Protein AF-A0A7X2MU78-F1 (afdb_monomer)

Radius of gyration: 11.6 Å; Cα contacts (8 Å, |Δi|>4): 19; chains: 1; bounding box: 34×18×25 Å

InterPro domains:
  IPR026869 Gamma-glutamyl-hercynylcysteine sulfoxide hydrolase EgtC-like [PF13230] (1-35)

Solvent-accessible surface area (backbone atoms only — not comparable to full-atom values): 2942 Å² total; per-residue (Å²): 110,100,81,64,55,79,69,88,86,70,101,58,81,91,60,87,91,59,90,78,84,84,80,55,96,94,60,86,82,54,69,55,88,44,40,79,58,133

Mean predicted aligned error: 2.89 Å

Foldseek 3Di:
DVPQAADDDDPDDPDDVDDDDDADPPGDWDDDSNDTDD

Secondary structure (DSSP, 8-state):
-TT-------SS-S-SSSPPPPPPTT----EETTEEP-

Structure (mmCIF, N/CA/C/O backbone):
data_AF-A0A7X2MU78-F1
#
_entry.id   AF-A0A7X2MU78-F1
#
loop_
_atom_site.group_PDB
_atom_site.id
_atom_site.type_symbol
_atom_site.label_atom_id
_atom_site.label_alt_id
_atom_site.label_comp_id
_atom_site.label_asym_id
_atom_site.label_entity_id
_atom_site.label_seq_id
_atom_site.pdbx_PDB_ins_code
_atom_site.Cartn_x
_atom_site.Cartn_y
_atom_site.Cartn_z
_atom_site.occupancy
_atom_site.B_iso_or_equiv
_atom_site.auth_seq_id
_atom_site.auth_comp_id
_atom_site.auth_asym_id
_atom_site.auth_atom_id
_atom_site.pdbx_PDB_model_num
ATOM 1 N N . THR A 1 1 ? 15.810 -1.945 -5.045 1.00 81.19 1 THR A N 1
ATOM 2 C CA . THR A 1 1 ? 16.698 -2.970 -5.624 1.00 81.19 1 THR A CA 1
ATOM 3 C C . THR A 1 1 ? 15.882 -3.925 -6.482 1.00 81.19 1 THR A C 1
ATOM 5 O O . THR A 1 1 ? 14.661 -3.838 -6.435 1.00 81.19 1 THR A O 1
ATOM 8 N N . PRO A 1 2 ? 16.501 -4.820 -7.273 1.00 91.56 2 PRO A N 1
ATOM 9 C CA . PRO A 1 2 ? 15.766 -5.792 -8.093 1.00 91.56 2 PRO A CA 1
ATOM 10 C C . PRO A 1 2 ? 14.822 -6.718 -7.311 1.00 91.56 2 PRO A C 1
ATOM 12 O O . PRO A 1 2 ? 14.010 -7.402 -7.921 1.00 91.56 2 PRO A O 1
ATOM 15 N N . HIS A 1 3 ? 14.943 -6.753 -5.981 1.00 90.94 3 HIS A N 1
ATOM 16 C CA . HIS A 1 3 ? 14.119 -7.565 -5.090 1.00 90.94 3 HIS A CA 1
ATOM 17 C C . HIS A 1 3 ? 13.055 -6.758 -4.337 1.00 90.94 3 HIS A C 1
ATOM 19 O O . HIS A 1 3 ? 12.321 -7.337 -3.542 1.00 90.94 3 HIS A O 1
ATOM 25 N N . ASP A 1 4 ? 12.983 -5.438 -4.531 1.00 93.12 4 ASP A N 1
ATOM 26 C CA . ASP A 1 4 ? 11.987 -4.628 -3.833 1.00 93.12 4 ASP A CA 1
ATOM 27 C C . ASP A 1 4 ? 10.608 -4.915 -4.427 1.00 93.12 4 ASP A C 1
ATOM 29 O O . ASP A 1 4 ? 10.405 -4.802 -5.637 1.00 93.12 4 ASP A O 1
ATOM 33 N N . VAL A 1 5 ? 9.655 -5.237 -3.558 1.00 94.56 5 VAL A N 1
ATOM 34 C CA . VAL A 1 5 ? 8.252 -5.378 -3.936 1.00 94.56 5 VAL A CA 1
ATOM 35 C C . VAL A 1 5 ? 7.561 -4.036 -3.726 1.00 94.56 5 VAL A C 1
ATOM 37 O O . VAL A 1 5 ? 7.624 -3.448 -2.644 1.00 94.56 5 VAL A O 1
ATOM 40 N N . VAL A 1 6 ? 6.902 -3.537 -4.771 1.00 94.94 6 VAL A N 1
ATOM 41 C CA . VAL A 1 6 ? 6.127 -2.294 -4.730 1.00 94.94 6 VAL A CA 1
ATOM 42 C C . VAL A 1 6 ? 4.679 -2.579 -5.103 1.00 94.94 6 VAL A C 1
ATOM 44 O O . VAL A 1 6 ? 4.402 -3.204 -6.121 1.00 94.94 6 VAL A O 1
ATOM 47 N N . THR A 1 7 ? 3.752 -2.087 -4.284 1.00 96.75 7 THR A N 1
ATOM 48 C CA . THR A 1 7 ? 2.317 -2.121 -4.579 1.00 96.75 7 THR A CA 1
ATOM 49 C C . THR A 1 7 ? 1.835 -0.713 -4.911 1.00 96.75 7 THR A C 1
ATOM 51 O O . THR A 1 7 ? 2.149 0.240 -4.197 1.00 96.75 7 THR A O 1
ATOM 54 N N . VAL A 1 8 ? 1.035 -0.585 -5.970 1.00 96.62 8 VAL A N 1
ATOM 55 C CA . VAL A 1 8 ? 0.379 0.668 -6.357 1.00 96.62 8 VAL A CA 1
ATOM 56 C C . VAL A 1 8 ? -1.106 0.586 -6.024 1.00 96.62 8 VAL A C 1
ATOM 58 O O . VAL A 1 8 ? -1.791 -0.353 -6.421 1.00 96.62 8 VAL A O 1
ATOM 61 N N . ILE A 1 9 ? -1.611 1.599 -5.321 1.00 96.94 9 ILE A N 1
ATOM 62 C CA . ILE A 1 9 ? -3.038 1.764 -5.036 1.00 96.94 9 ILE A CA 1
ATOM 63 C C . ILE A 1 9 ? -3.498 3.049 -5.716 1.00 96.94 9 ILE A C 1
ATOM 65 O O . ILE A 1 9 ? -2.900 4.108 -5.528 1.00 96.94 9 ILE A O 1
ATOM 69 N N . ALA A 1 10 ? -4.563 2.954 -6.506 1.00 97.38 10 ALA A N 1
ATOM 70 C CA . ALA A 1 10 ? -5.142 4.075 -7.231 1.00 97.38 10 ALA A CA 1
ATOM 71 C C . ALA A 1 10 ? -6.673 3.999 -7.199 1.00 97.38 10 ALA A C 1
ATOM 73 O O . ALA A 1 10 ? -7.255 2.927 -7.039 1.00 97.38 10 ALA A O 1
ATOM 74 N N . THR A 1 11 ? -7.339 5.142 -7.367 1.00 96.69 11 THR A N 1
ATOM 75 C CA . THR A 1 11 ? -8.809 5.205 -7.437 1.00 96.69 11 THR A CA 1
ATOM 76 C C . THR A 1 11 ? -9.359 4.673 -8.764 1.00 96.69 11 THR A C 1
ATOM 78 O O . THR A 1 11 ? -10.549 4.371 -8.850 1.00 96.69 11 THR A O 1
ATOM 81 N N . GLN A 1 12 ? -8.509 4.552 -9.790 1.00 96.88 12 GLN A N 1
ATOM 82 C CA . GLN A 1 12 ? -8.804 4.000 -11.115 1.00 96.88 12 GLN A CA 1
ATOM 83 C C . GLN A 1 12 ? -7.543 3.3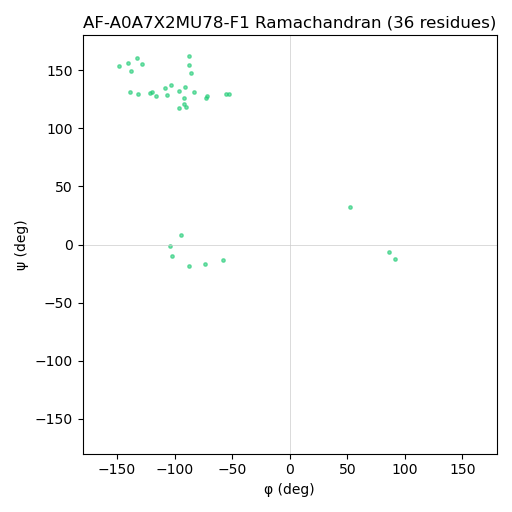19 -11.694 1.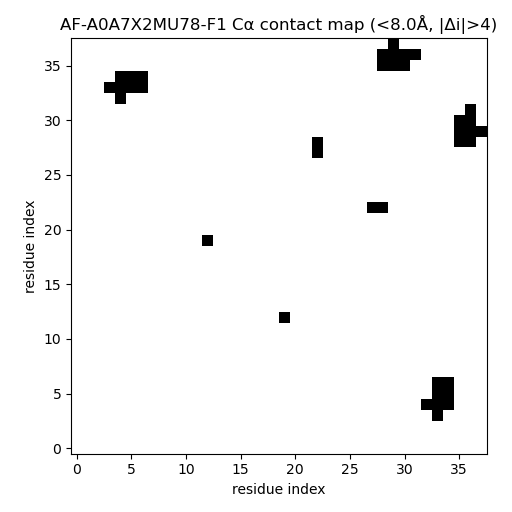00 96.88 12 GLN A C 1
ATOM 85 O O . GLN A 1 12 ? -6.437 3.729 -11.334 1.00 96.88 12 GLN A O 1
ATOM 90 N N . PRO A 1 13 ? -7.677 2.319 -12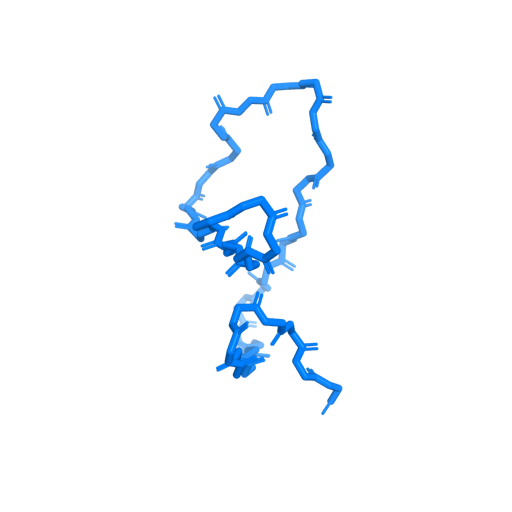.591 1.00 97.56 13 PRO A N 1
ATOM 91 C CA . PRO A 1 13 ? -6.541 1.716 -13.293 1.00 97.56 13 PRO A CA 1
ATOM 92 C C . PRO A 1 13 ? -5.706 2.755 -14.048 1.00 97.56 13 PRO A C 1
ATOM 94 O O . PRO A 1 13 ? -6.249 3.539 -14.825 1.00 97.56 13 PRO A O 1
ATOM 97 N N . LEU A 1 14 ? -4.387 2.749 -13.843 1.00 97.62 14 LEU A N 1
ATOM 98 C CA . LEU A 1 14 ? -3.466 3.670 -14.530 1.00 97.62 14 LEU A CA 1
ATOM 99 C C . LEU A 1 14 ? -2.986 3.130 -15.884 1.00 97.62 14 LEU A C 1
ATOM 101 O O . LEU A 1 14 ? -2.500 3.879 -16.729 1.00 97.62 14 LEU A O 1
ATOM 105 N N . THR A 1 15 ? -3.119 1.823 -16.080 1.00 97.44 15 THR A N 1
ATOM 106 C CA . THR A 1 15 ? -2.622 1.059 -17.223 1.00 97.44 15 THR A CA 1
ATOM 107 C C . THR A 1 15 ? -3.695 0.063 -17.658 1.00 97.44 15 THR A C 1
ATOM 109 O O . THR A 1 15 ? -4.483 -0.417 -16.844 1.00 97.44 15 THR A O 1
ATOM 112 N N . ALA A 1 16 ? -3.745 -0.248 -18.955 1.00 95.94 16 ALA A N 1
ATOM 113 C CA . ALA A 1 16 ? -4.700 -1.213 -19.512 1.00 95.94 16 ALA A CA 1
ATOM 114 C C . ALA A 1 16 ? -4.074 -2.589 -19.805 1.00 95.94 16 ALA A C 1
ATOM 116 O O . ALA A 1 16 ? -4.785 -3.538 -20.121 1.00 95.94 16 ALA A O 1
ATOM 117 N N . ASN A 1 17 ? -2.747 -2.698 -19.727 1.00 96.88 17 ASN A N 1
ATOM 118 C CA . ASN A 1 17 ? -1.979 -3.919 -19.983 1.00 96.88 17 ASN A CA 1
ATOM 119 C C . ASN A 1 17 ? -1.668 -4.720 -18.705 1.00 96.88 17 ASN A C 1
ATOM 121 O O . ASN A 1 17 ? -0.908 -5.683 -18.765 1.00 96.88 17 ASN A O 1
ATOM 125 N N . GLU A 1 18 ? -2.244 -4.336 -17.566 1.00 95.00 18 GLU A N 1
ATOM 126 C CA . GLU A 1 18 ? -2.065 -4.987 -16.268 1.00 95.00 18 GLU A CA 1
ATOM 127 C C . GLU A 1 18 ? -3.430 -5.308 -15.650 1.00 95.00 18 GLU A C 1
ATOM 129 O O . GLU A 1 18 ? -4.440 -4.666 -15.949 1.00 95.00 18 GLU A O 1
ATOM 134 N N . THR A 1 19 ? -3.475 -6.310 -14.772 1.00 95.75 19 THR A N 1
ATOM 135 C CA . THR A 1 19 ? -4.699 -6.651 -14.036 1.00 95.75 19 THR A CA 1
ATOM 136 C C . THR A 1 19 ? -4.748 -5.872 -12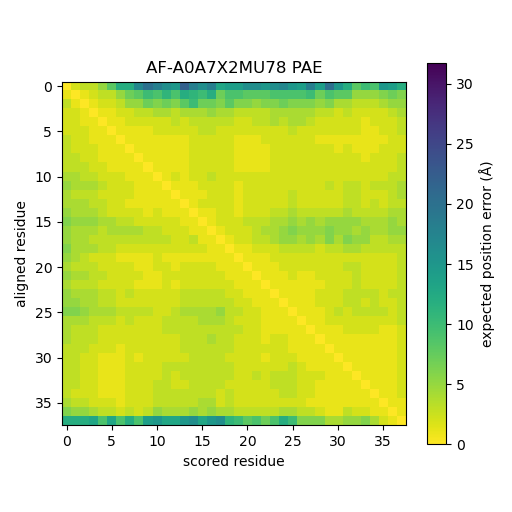.727 1.00 95.75 19 THR A C 1
ATOM 138 O O 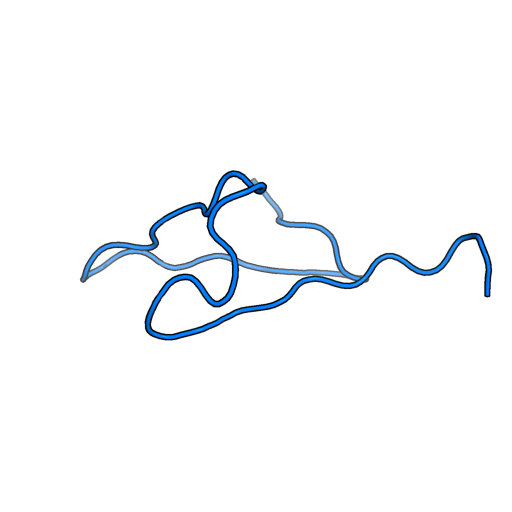. THR A 1 19 ? -3.903 -6.066 -11.858 1.00 95.75 19 THR A O 1
ATOM 141 N N . TRP A 1 20 ? -5.769 -5.031 -12.562 1.00 96.62 20 TRP A N 1
ATOM 142 C CA . TRP A 1 20 ? -6.002 -4.265 -11.337 1.00 96.62 20 TRP A CA 1
ATOM 143 C C . TRP A 1 20 ? -7.003 -4.975 -10.422 1.00 96.62 20 TRP A C 1
ATOM 145 O O . TRP A 1 20 ? -8.078 -5.390 -10.858 1.00 96.62 20 TRP A O 1
ATOM 155 N N . GLN A 1 21 ? -6.670 -5.087 -9.136 1.00 95.81 21 GLN A N 1
ATOM 156 C CA . GLN A 1 21 ? -7.557 -5.660 -8.123 1.00 95.81 21 GLN A CA 1
ATOM 157 C C . GLN A 1 21 ? -8.399 -4.557 -7.473 1.00 95.81 21 GLN A C 1
ATOM 159 O O . GLN A 1 21 ? -7.861 -3.621 -6.885 1.00 95.81 21 GLN A O 1
ATOM 164 N N . ARG A 1 22 ? -9.728 -4.663 -7.562 1.00 96.25 22 ARG A N 1
ATOM 165 C CA . ARG A 1 22 ? -10.647 -3.690 -6.955 1.00 96.25 22 ARG A CA 1
ATOM 166 C C . ARG A 1 22 ? -10.873 -4.005 -5.476 1.00 96.25 22 ARG A C 1
ATOM 168 O O . ARG A 1 22 ? -11.221 -5.133 -5.154 1.00 96.25 22 ARG A O 1
ATOM 175 N N . ILE A 1 23 ? -10.746 -2.989 -4.624 1.00 96.50 23 ILE A N 1
ATOM 176 C CA . ILE A 1 23 ? -11.213 -3.001 -3.229 1.00 96.50 23 ILE A CA 1
ATOM 177 C C . ILE A 1 23 ? -12.593 -2.337 -3.227 1.00 96.50 23 ILE A C 1
ATOM 179 O O . ILE A 1 23 ? -12.713 -1.185 -3.657 1.00 96.50 23 ILE A O 1
ATOM 183 N N . VAL A 1 24 ? -13.648 -3.061 -2.846 1.00 97.06 24 VAL A N 1
ATOM 184 C CA . VAL A 1 24 ? -15.019 -2.513 -2.872 1.00 97.06 24 VAL A CA 1
ATOM 185 C C . VAL A 1 24 ? -15.361 -1.777 -1.569 1.00 97.06 24 VAL A C 1
ATOM 187 O O . VAL A 1 24 ? -14.683 -1.962 -0.558 1.00 97.06 2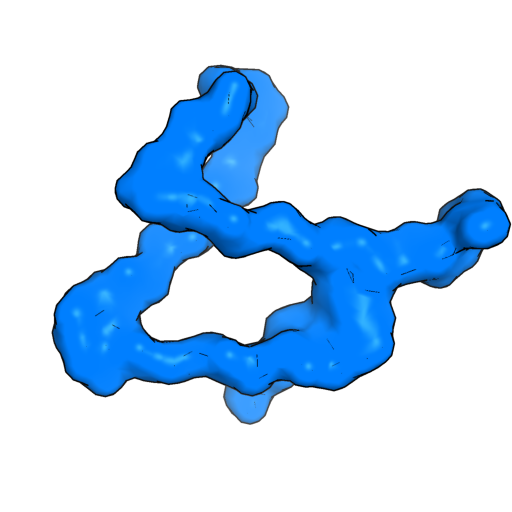4 VAL A O 1
ATOM 190 N N . PRO A 1 25 ? -16.395 -0.915 -1.546 1.00 97.81 25 PRO A N 1
ATOM 191 C CA . PRO A 1 25 ? -16.813 -0.262 -0.308 1.00 97.81 25 PRO A CA 1
ATOM 192 C C . PRO A 1 25 ? -17.070 -1.277 0.817 1.00 97.81 25 PRO A C 1
ATOM 194 O O . PRO A 1 25 ? -17.804 -2.242 0.622 1.00 97.81 25 PRO A O 1
ATOM 197 N N . GLY A 1 26 ? -16.478 -1.041 1.989 1.00 97.44 26 GLY A N 1
ATOM 198 C CA . GLY A 1 26 ? -16.561 -1.938 3.149 1.00 97.44 26 GLY A CA 1
ATOM 199 C C . GLY A 1 26 ? -15.437 -2.976 3.237 1.00 97.44 26 GLY A C 1
ATOM 200 O O . GLY A 1 26 ? -15.262 -3.572 4.298 1.00 97.44 26 GLY A O 1
ATOM 201 N N . GLU A 1 27 ? -14.643 -3.158 2.181 1.00 97.31 27 GLU A N 1
ATOM 202 C CA . GLU A 1 27 ? -13.433 -3.978 2.224 1.00 97.31 27 GLU A CA 1
ATOM 203 C C . GLU A 1 27 ? -12.212 -3.176 2.6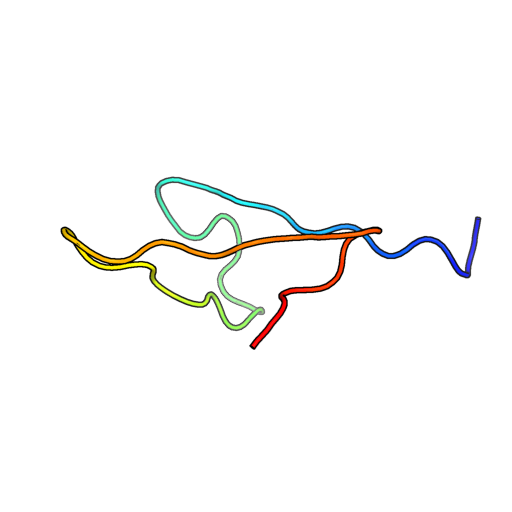73 1.00 97.31 27 GLU A C 1
ATOM 205 O O . GLU A 1 27 ? -12.108 -1.963 2.478 1.00 97.31 27 GLU A O 1
ATOM 210 N N . TRP A 1 28 ? -11.249 -3.898 3.235 1.00 96.00 28 TRP A N 1
ATOM 211 C CA . TRP A 1 28 ? -9.913 -3.403 3.524 1.00 96.00 28 TRP A CA 1
ATOM 212 C C . TRP A 1 28 ? -8.880 -4.421 3.037 1.00 96.00 28 TRP A C 1
ATOM 214 O O . TRP A 1 28 ? -9.189 -5.589 2.805 1.00 96.00 28 TRP A O 1
ATOM 224 N N . ALA A 1 29 ? -7.646 -3.961 2.859 1.00 97.12 29 ALA A N 1
ATOM 225 C CA . ALA A 1 29 ? -6.513 -4.812 2.535 1.00 97.12 29 ALA A CA 1
ATOM 226 C C . ALA A 1 29 ? -5.299 -4.339 3.335 1.00 97.12 29 ALA A C 1
ATOM 228 O O . ALA A 1 29 ? -5.004 -3.141 3.365 1.00 97.12 29 ALA A O 1
ATOM 229 N N . LEU A 1 30 ? -4.612 -5.273 3.991 1.00 97.31 30 LEU A N 1
ATOM 230 C CA . LEU A 1 30 ? -3.335 -5.011 4.645 1.00 97.31 30 LEU A CA 1
ATOM 231 C C . LEU A 1 30 ? -2.208 -5.293 3.662 1.00 97.31 30 LEU A C 1
ATOM 233 O O . LEU A 1 30 ? -2.194 -6.322 2.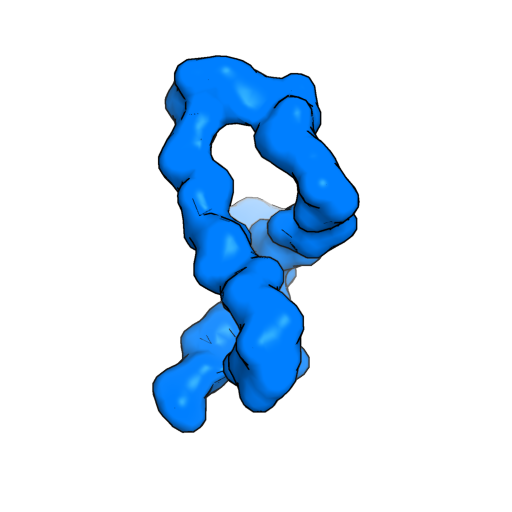991 1.00 97.31 30 LEU A O 1
ATOM 237 N N . PHE A 1 31 ? -1.239 -4.387 3.629 1.00 97.00 31 PHE A N 1
ATOM 238 C CA . PHE A 1 31 ? -0.001 -4.573 2.894 1.00 97.00 31 PHE A CA 1
ATOM 239 C C . PHE A 1 31 ? 1.162 -4.513 3.874 1.00 97.00 31 PHE A C 1
ATOM 241 O O . PHE A 1 31 ? 1.244 -3.597 4.693 1.00 97.00 31 PHE A O 1
ATOM 248 N N . CYS A 1 32 ? 2.062 -5.484 3.786 1.00 97.06 32 CYS A N 1
ATOM 249 C CA . CYS A 1 32 ? 3.278 -5.541 4.584 1.00 97.06 32 CYS A CA 1
ATOM 250 C C . CYS A 1 32 ? 4.448 -5.836 3.652 1.00 97.06 32 CYS A C 1
ATOM 252 O O . CYS A 1 32 ? 4.369 -6.751 2.841 1.00 97.06 32 CYS A O 1
ATOM 254 N N . LEU A 1 33 ? 5.513 -5.032 3.735 1.00 95.88 33 LEU A N 1
ATOM 255 C CA . LEU A 1 33 ? 6.698 -5.163 2.873 1.00 95.88 33 LEU A CA 1
ATOM 256 C C . LEU A 1 33 ? 6.373 -5.190 1.363 1.00 95.88 33 LEU A C 1
ATOM 258 O O . LEU A 1 33 ? 7.061 -5.842 0.589 1.00 95.88 33 LEU A O 1
ATOM 262 N N . GLY A 1 34 ? 5.318 -4.479 0.950 1.00 95.69 34 GLY A N 1
ATOM 263 C CA . GLY A 1 34 ? 4.871 -4.430 -0.444 1.00 95.69 34 GLY A CA 1
ATOM 264 C C . GLY A 1 34 ? 3.922 -5.558 -0.863 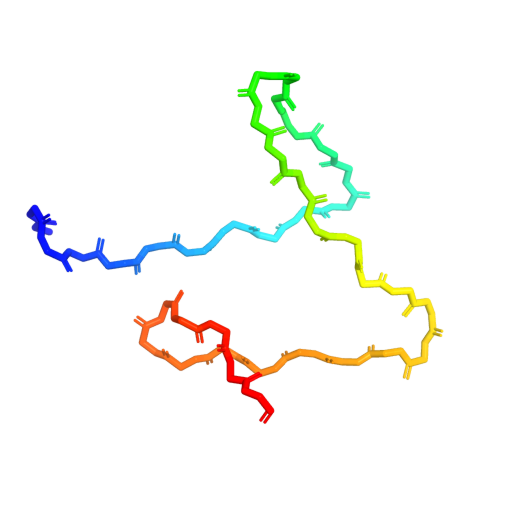1.00 95.69 34 GLY A C 1
ATOM 265 O O . GLY A 1 34 ? 3.365 -5.464 -1.950 1.00 95.69 34 GLY A O 1
ATOM 266 N N . GLU A 1 35 ? 3.671 -6.554 -0.011 1.00 96.50 35 GLU A N 1
ATOM 267 C CA . GLU A 1 35 ? 2.837 -7.735 -0.292 1.00 96.50 35 GLU A CA 1
ATOM 268 C C . GLU A 1 35 ? 1.449 -7.618 0.361 1.00 96.50 35 GLU A C 1
ATOM 270 O O . GLU A 1 35 ? 1.338 -7.231 1.533 1.00 96.50 35 GLU A O 1
ATOM 275 N N . ARG A 1 36 ? 0.385 -7.995 -0.364 1.00 95.88 36 ARG A N 1
ATOM 276 C CA . ARG A 1 36 ? -0.985 -8.065 0.179 1.00 95.88 36 ARG A CA 1
ATOM 277 C C . ARG A 1 36 ? -1.107 -9.266 1.116 1.00 95.88 36 ARG A C 1
ATOM 279 O O . ARG A 1 36 ? -0.810 -10.384 0.716 1.00 95.88 36 ARG A O 1
ATOM 286 N N . GLN A 1 37 ? -1.555 -9.027 2.341 1.00 95.75 37 GLN A N 1
ATOM 287 C CA . GLN A 1 37 ? -1.789 -10.075 3.334 1.00 95.75 37 GLN A CA 1
ATOM 288 C C . GLN A 1 37 ? -3.194 -10.671 3.163 1.00 95.75 37 GLN A C 1
ATOM 290 O O . GLN A 1 37 ? -4.111 -9.957 2.743 1.00 95.75 37 GLN A O 1
ATOM 295 N N . GLU A 1 38 ? -3.332 -11.963 3.471 1.00 83.56 38 GLU A N 1
ATOM 296 C CA . GLU A 1 38 ? -4.625 -12.665 3.534 1.00 83.56 38 GLU A CA 1
ATOM 297 C C . GLU A 1 38 ? -5.451 -12.264 4.765 1.00 83.56 38 GLU A C 1
ATOM 299 O O . GLU A 1 38 ? -4.850 -11.989 5.832 1.00 83.56 38 GLU A O 1
#

Sequence (38 aa):
TPHDVVTVIATQPLTANETWQRIVPGEWALFCLGERQE

Organism: Enterobacter agglomerans (NCBI:txid549)

pLDDT: mean 95.43, std 3.43, range [81.19, 97.81]